Protein AF-A0A2S0JTK2-F1 (afdb_monomer_lite)

pLDDT: mean 80.22, std 11.04, range [54.28, 93.88]

Secondary structure (DSSP, 8-state):
-HHHHHHHHHHHHHHHSHHHHHHHHHHHHHHHHHHHHHTT-HHHHHS-HHHHHHHHHHH--

Foldseek 3Di:
DVVVVVVVVVVVCVVPVPVVVVVVVVVVVVVVVVVCLLVVHDVLVVDPPVVNVVSCVVNVD

Sequence (61 aa):
MFLSEKGELMKWISKNNKKPILLFSMIIIVIAGLLDLKYEGLFFRILPESIQQNLSTFFNK

Structure (mmCIF, N/CA/C/O backbone):
data_AF-A0A2S0JTK2-F1
#
_entry.id   AF-A0A2S0JTK2-F1
#
loop_
_atom_site.group_PDB
_atom_site.id
_atom_site.type_symbol
_atom_site.label_atom_id
_atom_site.label_alt_id
_atom_site.label_comp_id
_atom_site.label_asym_id
_atom_site.label_entity_id
_atom_site.label_seq_id
_atom_site.pdbx_PDB_ins_code
_atom_site.Cartn_x
_atom_site.Cartn_y
_a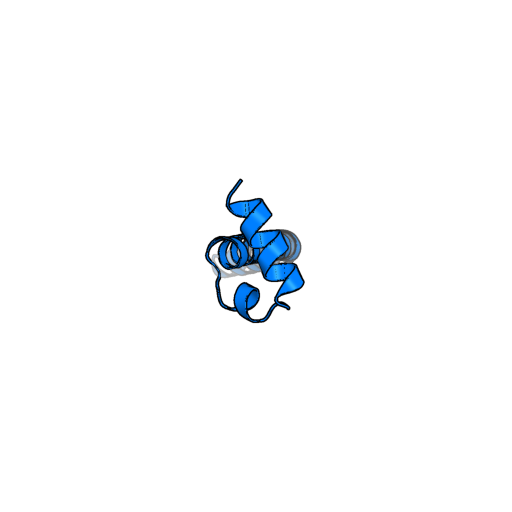tom_site.Cartn_z
_atom_site.occupancy
_atom_site.B_iso_or_equiv
_atom_site.auth_seq_id
_atom_site.auth_comp_id
_atom_site.auth_asym_id
_atom_site.auth_atom_id
_atom_site.pdbx_PDB_model_num
ATOM 1 N N . MET A 1 1 ? -7.917 -1.676 44.811 1.00 58.97 1 MET A N 1
ATOM 2 C CA . MET A 1 1 ? -8.107 -0.357 44.167 1.00 58.97 1 MET A CA 1
ATOM 3 C C . MET A 1 1 ? -7.421 -0.291 42.797 1.00 58.97 1 MET A C 1
ATOM 5 O O . MET A 1 1 ? -8.126 -0.212 41.804 1.00 58.97 1 MET A O 1
ATOM 9 N N . PHE A 1 2 ? -6.100 -0.496 42.709 1.00 58.03 2 PHE A N 1
ATOM 10 C CA . PHE A 1 2 ? -5.306 -0.427 41.461 1.00 58.03 2 PHE A C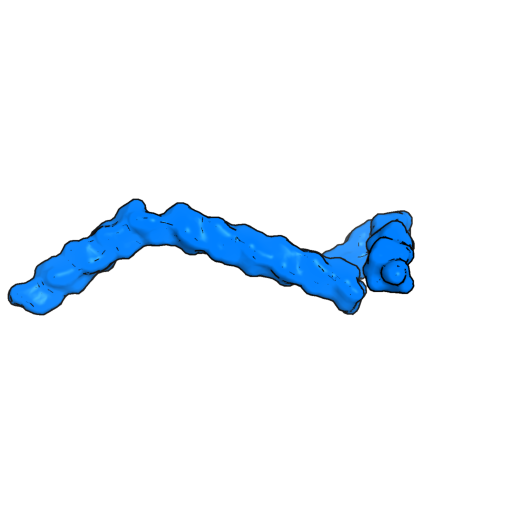A 1
ATOM 11 C C . PHE A 1 2 ? -5.744 -1.369 40.309 1.00 58.03 2 PHE A C 1
ATOM 13 O O . PHE A 1 2 ? -5.623 -1.041 39.132 1.00 58.03 2 PHE A O 1
ATOM 20 N N . LEU A 1 3 ? -6.282 -2.555 40.629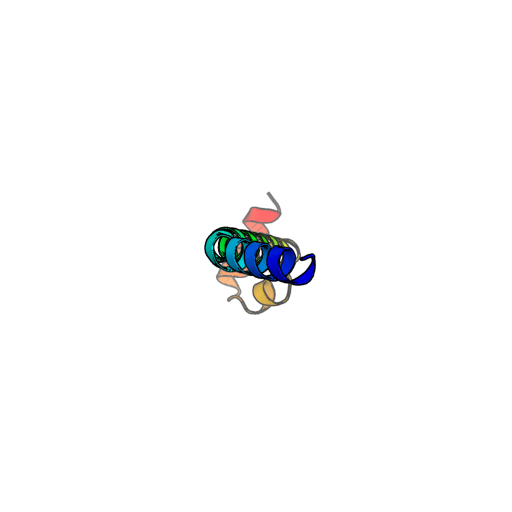 1.00 61.16 3 LEU A N 1
ATOM 21 C CA . LEU A 1 3 ? -6.780 -3.510 39.623 1.00 61.16 3 LEU A CA 1
ATOM 22 C C . LEU A 1 3 ? -8.114 -3.075 38.989 1.00 61.16 3 LEU A C 1
ATOM 24 O O . LEU A 1 3 ? -8.388 -3.426 37.844 1.00 61.16 3 LEU A O 1
ATOM 28 N N . SER A 1 4 ? -8.916 -2.283 39.709 1.00 66.06 4 SER A N 1
ATOM 29 C CA . SER A 1 4 ? -10.203 -1.773 39.220 1.00 66.06 4 SER A CA 1
ATOM 30 C C . SER A 1 4 ? -10.003 -0.666 38.182 1.00 66.06 4 SER A C 1
ATOM 32 O O . SER A 1 4 ? -10.675 -0.663 37.156 1.00 66.06 4 SER A O 1
ATOM 34 N N . GLU A 1 5 ? -9.021 0.217 38.396 1.00 69.31 5 GLU A N 1
ATOM 35 C CA . GLU A 1 5 ? -8.639 1.255 37.426 1.00 69.31 5 GLU A CA 1
ATOM 36 C C . GLU A 1 5 ? -8.085 0.666 36.126 1.00 69.31 5 GLU A C 1
ATOM 38 O O . GLU A 1 5 ? -8.464 1.102 35.040 1.00 69.31 5 GLU A O 1
ATOM 43 N N . LYS A 1 6 ? -7.237 -0.371 36.198 1.00 68.25 6 LYS A N 1
ATOM 44 C CA . LYS A 1 6 ? -6.737 -1.047 34.987 1.00 68.25 6 LYS A CA 1
ATOM 45 C C . LYS A 1 6 ? -7.864 -1.676 34.165 1.00 68.25 6 LYS A C 1
ATOM 47 O O . LYS A 1 6 ? -7.827 -1.594 32.939 1.00 68.25 6 LYS A O 1
ATOM 52 N N . GLY A 1 7 ? -8.860 -2.282 34.815 1.00 75.94 7 GLY A N 1
ATOM 53 C CA . GLY A 1 7 ? -10.014 -2.882 34.137 1.00 75.94 7 GLY A CA 1
ATOM 54 C C . GLY A 1 7 ? -10.892 -1.855 33.413 1.00 75.94 7 GLY A C 1
ATOM 55 O O . GLY A 1 7 ? -11.312 -2.096 32.279 1.00 75.94 7 GLY A O 1
ATOM 56 N N . GLU A 1 8 ? -11.116 -0.696 34.033 1.00 77.12 8 GLU A N 1
ATOM 57 C CA . GLU A 1 8 ? -11.824 0.453 33.447 1.00 77.12 8 GLU A CA 1
ATOM 58 C C . GLU A 1 8 ? -11.063 1.049 32.250 1.00 77.12 8 GLU A C 1
ATOM 60 O O . GLU A 1 8 ? -11.638 1.215 31.170 1.00 77.12 8 GLU A O 1
ATOM 65 N N . LEU A 1 9 ? -9.750 1.270 32.385 1.00 72.06 9 LEU A N 1
ATOM 66 C CA . LEU A 1 9 ? -8.897 1.778 31.302 1.00 72.06 9 LEU A CA 1
ATOM 67 C C . LEU A 1 9 ? -8.874 0.837 30.093 1.00 72.06 9 LEU A C 1
ATOM 69 O O . LEU A 1 9 ? -9.011 1.276 28.951 1.00 72.06 9 LEU A O 1
ATOM 73 N N . MET A 1 10 ? -8.749 -0.470 30.331 1.00 70.00 10 MET A N 1
ATOM 74 C CA . MET A 1 10 ? -8.712 -1.471 29.263 1.00 70.00 10 MET A CA 1
ATOM 75 C C . MET A 1 10 ? -10.065 -1.574 28.541 1.00 70.00 10 MET A C 1
ATOM 77 O O . MET A 1 10 ? -10.107 -1.723 27.316 1.00 70.00 10 MET A O 1
ATOM 81 N N . LYS A 1 11 ? -11.179 -1.409 29.271 1.00 69.75 11 LYS A N 1
ATOM 82 C CA . LYS A 1 11 ? -12.527 -1.269 28.693 1.00 69.75 11 LYS A CA 1
ATOM 83 C C . LYS A 1 11 ? -12.663 -0.007 27.842 1.00 69.75 11 LYS A C 1
ATOM 85 O O . LYS A 1 11 ? -13.246 -0.083 26.761 1.00 69.75 11 LYS A O 1
ATOM 90 N N . TRP A 1 12 ? -12.121 1.123 28.292 1.00 68.88 12 TRP A N 1
ATOM 91 C CA . TRP A 1 12 ? -12.179 2.391 27.560 1.00 68.88 12 TRP A CA 1
ATOM 92 C C . TRP A 1 12 ? -11.364 2.336 26.259 1.00 68.88 12 TRP A C 1
ATOM 94 O O . TRP A 1 12 ? -11.887 2.644 25.187 1.00 68.88 12 TRP A O 1
ATOM 104 N N . ILE A 1 13 ? 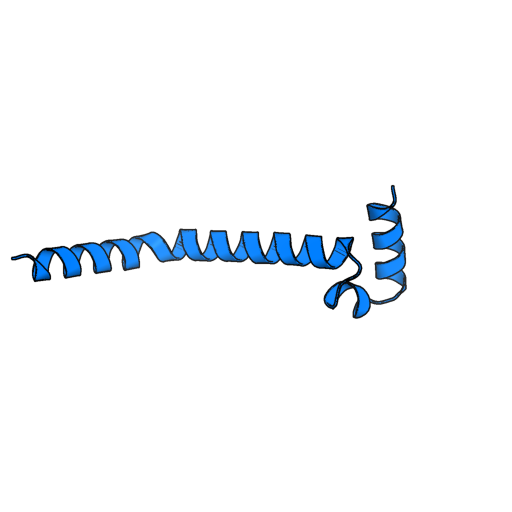-10.138 1.804 26.324 1.00 66.38 13 ILE A N 1
ATOM 105 C CA . ILE A 1 13 ? -9.270 1.550 25.162 1.00 66.38 13 ILE A CA 1
ATOM 106 C C . ILE A 1 13 ? -9.954 0.592 24.174 1.00 66.38 13 ILE A C 1
ATOM 108 O O . ILE A 1 13 ? -10.007 0.862 22.977 1.00 66.38 13 ILE A O 1
ATOM 112 N N . SER A 1 14 ? -10.543 -0.506 24.653 1.00 64.38 14 SER A N 1
ATOM 113 C CA . SER A 1 14 ? -11.232 -1.482 23.795 1.00 64.38 14 SER A CA 1
ATOM 114 C C . SER A 1 14 ? -12.473 -0.906 23.096 1.00 64.38 14 SER A C 1
ATOM 116 O O . SER A 1 14 ? -12.770 -1.269 21.953 1.00 64.38 14 SER A O 1
ATOM 118 N N . LYS A 1 15 ? -13.199 0.007 23.753 1.00 63.50 15 LYS A N 1
ATOM 119 C CA . LYS A 1 15 ? -14.439 0.592 23.220 1.00 63.50 15 LYS A CA 1
ATOM 120 C C . LYS A 1 15 ? -14.181 1.758 22.255 1.00 63.50 15 LYS A C 1
ATOM 122 O O . LYS A 1 15 ? -14.938 1.901 21.297 1.00 63.50 15 LYS A O 1
ATOM 127 N N . ASN A 1 16 ? -13.096 2.517 22.440 1.00 62.00 16 ASN A N 1
ATOM 128 C CA . ASN A 1 16 ? -12.759 3.672 21.596 1.00 62.00 16 ASN A CA 1
ATOM 129 C C . ASN A 1 16 ? -11.685 3.407 20.519 1.00 62.00 16 ASN A C 1
ATOM 131 O O . ASN A 1 16 ? -11.694 4.090 19.494 1.00 62.00 16 ASN A O 1
ATOM 135 N N . ASN A 1 17 ? -10.797 2.415 20.669 1.00 58.66 17 ASN A N 1
ATOM 136 C CA . ASN A 1 17 ? -9.608 2.311 19.803 1.00 58.66 17 ASN A CA 1
ATOM 137 C C . ASN A 1 17 ? -9.776 1.424 18.558 1.00 58.66 17 ASN A C 1
ATOM 139 O O . ASN A 1 17 ? -8.884 1.392 17.712 1.00 58.66 17 ASN A O 1
ATOM 143 N N . LYS A 1 18 ? -10.911 0.736 18.373 1.00 65.06 18 LYS A N 1
ATOM 144 C CA . LYS A 1 18 ? -11.104 -0.142 17.197 1.00 65.06 18 LYS A CA 1
ATOM 145 C C . LYS A 1 18 ? -11.107 0.621 15.868 1.00 65.06 18 LYS A C 1
ATOM 147 O O . LYS A 1 18 ? -10.577 0.131 14.879 1.00 65.06 18 LYS A O 1
ATOM 152 N N . LYS A 1 19 ? -11.680 1.829 15.851 1.00 71.75 19 LYS A N 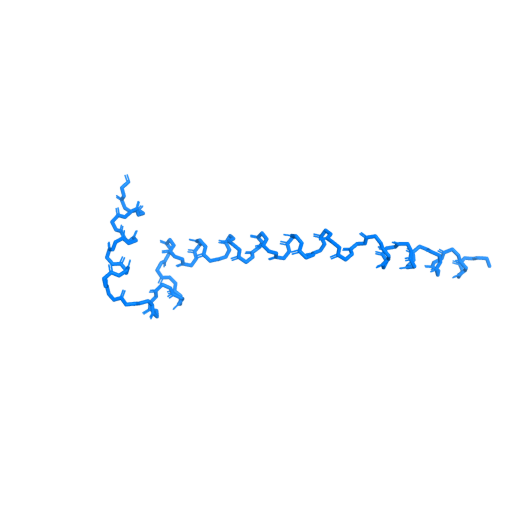1
ATOM 153 C CA . LYS A 1 19 ? -11.745 2.693 14.660 1.00 71.75 19 LYS A CA 1
ATOM 154 C C . LYS A 1 19 ? -10.375 3.272 14.262 1.00 71.75 19 LYS A C 1
ATOM 156 O O . LYS A 1 19 ? -10.009 3.114 13.100 1.00 71.75 19 LYS A O 1
ATOM 161 N N . PRO A 1 20 ? -9.590 3.892 15.170 1.00 79.44 20 PRO A N 1
ATOM 162 C CA . PRO A 1 20 ? -8.286 4.448 14.805 1.00 79.44 20 PRO A CA 1
ATOM 163 C C . PRO A 1 20 ? -7.248 3.381 14.442 1.00 79.44 20 PRO A C 1
ATOM 165 O O . PRO A 1 20 ? -6.452 3.620 13.542 1.00 79.44 20 PRO A O 1
ATOM 168 N N . ILE A 1 21 ? -7.276 2.196 15.066 1.00 83.44 21 ILE A N 1
ATOM 169 C CA . ILE A 1 21 ? -6.358 1.099 14.704 1.00 83.44 21 ILE A CA 1
ATOM 170 C C . ILE A 1 21 ? -6.606 0.638 13.267 1.00 83.44 21 ILE A C 1
ATOM 172 O O . ILE A 1 21 ? -5.658 0.470 12.506 1.00 83.44 21 ILE A O 1
ATOM 176 N N . LEU A 1 22 ? -7.875 0.488 12.882 1.00 83.81 22 LEU A N 1
ATOM 177 C CA . LEU A 1 22 ? -8.247 0.072 11.532 1.00 83.81 22 LEU A CA 1
ATOM 178 C C . LEU A 1 22 ? -7.839 1.124 10.489 1.00 83.81 22 LEU A C 1
ATOM 180 O O . LEU A 1 22 ? -7.295 0.782 9.438 1.00 83.81 22 LEU A O 1
ATOM 184 N N . LEU A 1 23 ? -8.019 2.407 10.816 1.00 88.19 23 LEU A N 1
ATOM 185 C CA . LEU A 1 23 ? -7.566 3.516 9.977 1.00 88.19 23 LEU A CA 1
ATOM 186 C C . LEU A 1 23 ? -6.036 3.518 9.819 1.00 88.19 23 LEU A C 1
ATOM 188 O O . LEU A 1 23 ? -5.523 3.672 8.715 1.00 88.19 23 LEU A O 1
ATOM 192 N N . PHE A 1 24 ? -5.305 3.296 10.911 1.00 89.50 24 PHE A N 1
ATOM 193 C CA . PHE A 1 24 ? -3.846 3.257 10.909 1.00 89.50 24 PHE A CA 1
ATOM 194 C C . PHE A 1 24 ? -3.305 2.072 10.100 1.00 89.50 24 PHE A C 1
ATOM 196 O O . PHE A 1 24 ? -2.407 2.249 9.278 1.00 89.50 24 PHE A O 1
ATOM 203 N N . SER A 1 25 ? -3.898 0.882 10.250 1.00 89.50 25 SER A N 1
ATOM 204 C CA . SER A 1 25 ? -3.530 -0.278 9.431 1.00 89.50 25 SER A CA 1
ATOM 205 C C . SER A 1 25 ? -3.806 -0.050 7.945 1.00 89.50 25 SER A C 1
ATOM 207 O O . SER A 1 25 ? -2.989 -0.437 7.115 1.00 89.50 25 SER A O 1
ATOM 209 N N . MET A 1 26 ? -4.907 0.631 7.602 1.00 92.12 26 MET A N 1
ATOM 210 C CA . MET A 1 26 ? -5.224 0.985 6.215 1.00 92.12 26 MET A CA 1
ATOM 211 C C . MET A 1 26 ? -4.130 1.879 5.618 1.00 92.12 26 MET A C 1
ATOM 213 O O . MET A 1 26 ? -3.649 1.614 4.521 1.00 92.12 26 MET A O 1
ATOM 217 N N . ILE A 1 27 ? -3.692 2.902 6.360 1.00 93.88 27 ILE A N 1
ATOM 218 C CA . ILE A 1 27 ? -2.634 3.822 5.923 1.00 93.88 27 ILE A CA 1
ATOM 219 C C . ILE A 1 27 ? -1.315 3.073 5.704 1.00 93.88 27 ILE A C 1
ATOM 221 O O . ILE A 1 27 ? -0.665 3.279 4.682 1.00 93.88 27 ILE A O 1
ATOM 225 N N . ILE A 1 28 ? -0.939 2.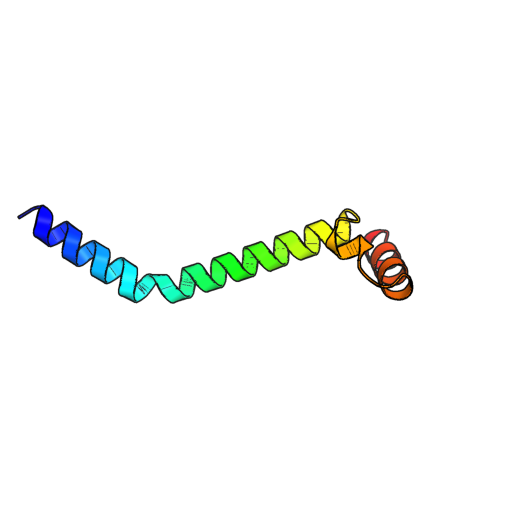172 6.618 1.00 93.75 28 ILE A N 1
ATOM 226 C CA . ILE A 1 28 ? 0.280 1.362 6.470 1.00 93.75 28 ILE A CA 1
ATOM 227 C C . ILE A 1 28 ? 0.215 0.499 5.210 1.00 93.75 28 ILE A C 1
ATOM 229 O O . ILE A 1 28 ? 1.188 0.459 4.462 1.00 93.75 28 ILE A O 1
ATOM 233 N N . ILE A 1 29 ? -0.918 -0.159 4.948 1.00 91.69 29 ILE A N 1
ATOM 234 C CA . ILE A 1 29 ? -1.097 -0.993 3.751 1.00 91.69 29 ILE A CA 1
ATOM 235 C C . ILE A 1 29 ? -0.979 -0.147 2.479 1.00 91.69 29 ILE A C 1
ATOM 237 O O . ILE A 1 29 ? -0.307 -0.558 1.536 1.00 91.69 29 ILE A O 1
ATOM 241 N N . VAL A 1 30 ? -1.577 1.049 2.458 1.00 91.50 30 VAL A N 1
ATOM 242 C CA . VAL A 1 30 ? -1.483 1.965 1.311 1.00 91.50 30 VAL A CA 1
ATOM 243 C C . VAL A 1 30 ? -0.037 2.398 1.072 1.00 91.50 30 VAL A C 1
ATOM 245 O O . VAL A 1 30 ? 0.435 2.328 -0.060 1.00 91.50 30 VAL A O 1
ATOM 248 N N . ILE A 1 31 ? 0.686 2.800 2.122 1.00 93.19 31 ILE A N 1
ATOM 249 C CA . ILE A 1 31 ? 2.092 3.211 2.004 1.00 93.19 31 ILE A CA 1
ATOM 250 C C . ILE A 1 31 ? 2.956 2.035 1.547 1.00 93.19 31 ILE A C 1
ATOM 252 O O . ILE A 1 31 ? 3.762 2.204 0.639 1.00 93.19 31 ILE A O 1
ATOM 256 N N . ALA A 1 32 ? 2.775 0.848 2.130 1.00 90.19 32 ALA A N 1
ATOM 257 C CA . ALA A 1 32 ? 3.517 -0.351 1.750 1.00 90.19 32 ALA A CA 1
ATOM 258 C C . ALA A 1 32 ? 3.253 -0.744 0.290 1.00 90.19 32 ALA A C 1
ATOM 260 O O . ALA A 1 32 ? 4.195 -1.062 -0.426 1.00 90.19 32 ALA A O 1
ATOM 261 N N . GLY A 1 33 ? 2.001 -0.652 -0.168 1.00 88.94 33 GLY A N 1
ATOM 262 C CA . GLY A 1 33 ? 1.639 -0.893 -1.563 1.00 88.94 33 GLY A CA 1
ATOM 263 C C . GLY A 1 33 ? 2.258 0.129 -2.516 1.00 88.94 33 GLY A C 1
ATOM 264 O O . GLY A 1 33 ? 2.842 -0.258 -3.523 1.00 88.94 33 GLY A O 1
ATOM 265 N N . LEU A 1 34 ? 2.202 1.425 -2.188 1.00 88.44 34 LEU A N 1
ATOM 266 C CA . LEU A 1 34 ? 2.866 2.466 -2.985 1.00 88.44 34 LEU A CA 1
ATOM 267 C C . LEU A 1 34 ? 4.383 2.265 -3.042 1.00 88.44 34 LEU A C 1
ATOM 269 O O . LEU A 1 34 ? 4.993 2.478 -4.088 1.00 88.44 34 LEU A O 1
ATOM 273 N N . LEU A 1 35 ? 4.990 1.874 -1.922 1.00 88.06 35 LEU A N 1
ATOM 274 C CA . LEU A 1 35 ? 6.421 1.614 -1.845 1.00 88.06 35 LEU A CA 1
ATOM 275 C C . LEU A 1 35 ? 6.789 0.397 -2.704 1.00 88.06 35 LEU A C 1
ATOM 277 O O . LEU A 1 35 ? 7.706 0.482 -3.512 1.00 88.06 35 LEU A O 1
ATOM 281 N N . ASP A 1 36 ? 6.040 -0.700 -2.594 1.00 89.38 36 ASP A N 1
ATOM 282 C CA . ASP A 1 36 ? 6.254 -1.901 -3.405 1.00 89.38 36 ASP A CA 1
ATOM 283 C C . ASP A 1 36 ? 6.103 -1.600 -4.908 1.00 89.38 36 ASP A C 1
ATOM 285 O O . ASP A 1 36 ? 6.935 -2.021 -5.704 1.00 89.38 36 ASP A O 1
ATOM 289 N N . LEU A 1 37 ? 5.131 -0.766 -5.296 1.00 86.81 37 LEU A N 1
ATOM 290 C CA . LEU A 1 37 ? 4.953 -0.302 -6.678 1.00 86.81 37 LEU A CA 1
ATOM 291 C C . LEU A 1 37 ? 6.121 0.559 -7.184 1.00 86.81 37 LEU A C 1
ATOM 293 O O . LEU A 1 37 ? 6.537 0.408 -8.328 1.00 86.81 37 LEU A O 1
ATOM 297 N N . LYS A 1 38 ? 6.655 1.455 -6.347 1.00 83.25 38 LYS A N 1
ATOM 298 C CA . LYS A 1 38 ? 7.751 2.361 -6.725 1.00 83.25 38 LYS A CA 1
ATOM 299 C C . LYS A 1 38 ? 9.092 1.636 -6.884 1.00 83.25 38 LYS A C 1
ATOM 301 O O . LYS A 1 38 ? 9.890 2.016 -7.733 1.00 83.25 38 LYS A O 1
ATOM 306 N N . TYR A 1 39 ? 9.366 0.643 -6.041 1.00 85.81 39 TYR A N 1
ATOM 307 C CA . TYR A 1 39 ? 10.646 -0.079 -6.022 1.00 85.81 39 TYR A CA 1
ATOM 308 C C . TYR A 1 39 ? 10.602 -1.409 -6.788 1.00 85.81 39 TYR A C 1
ATOM 310 O O . TYR A 1 39 ? 11.457 -2.265 -6.565 1.00 85.81 39 TYR A O 1
ATOM 318 N N . GLU A 1 40 ? 9.610 -1.593 -7.666 1.00 84.62 40 GLU A N 1
ATOM 319 C CA . GLU A 1 40 ? 9.414 -2.822 -8.447 1.00 84.62 40 GLU A CA 1
ATOM 320 C C . GLU A 1 40 ? 9.427 -4.090 -7.572 1.00 84.62 40 GLU A C 1
ATOM 322 O O . GLU A 1 40 ? 10.100 -5.093 -7.850 1.00 84.62 40 GLU A O 1
ATOM 327 N N . GLY A 1 41 ? 8.708 -4.007 -6.456 1.00 85.75 41 GLY A N 1
ATOM 328 C CA . GLY A 1 41 ? 8.592 -5.039 -5.442 1.00 85.75 41 GLY A CA 1
ATOM 329 C C . GLY A 1 41 ? 7.742 -6.237 -5.870 1.00 85.75 41 GLY A C 1
ATOM 330 O O . GLY A 1 41 ? 7.491 -6.489 -7.051 1.00 85.75 41 GLY A O 1
ATOM 331 N N . LEU A 1 42 ? 7.340 -7.047 -4.893 1.00 85.31 42 LEU A N 1
ATOM 332 C CA . LEU A 1 42 ? 6.737 -8.360 -5.143 1.00 85.31 42 LEU A CA 1
ATOM 333 C C . LEU A 1 42 ? 5.368 -8.247 -5.821 1.00 85.31 42 LEU A C 1
ATOM 335 O O . LEU A 1 42 ? 5.088 -8.989 -6.761 1.00 85.31 42 LEU A O 1
ATOM 339 N N . PHE A 1 43 ? 4.536 -7.303 -5.386 1.00 84.44 43 PHE A N 1
ATOM 340 C CA . PHE A 1 43 ? 3.236 -7.056 -5.999 1.00 84.44 43 PHE A CA 1
ATOM 341 C C . PHE A 1 43 ? 3.393 -6.419 -7.370 1.00 84.44 43 PHE A C 1
ATOM 343 O O . PHE A 1 43 ? 2.683 -6.821 -8.288 1.00 84.44 43 PHE A O 1
ATOM 350 N N . PHE A 1 44 ? 4.349 -5.500 -7.538 1.00 86.31 44 PHE A N 1
ATOM 351 C CA . PHE A 1 44 ? 4.635 -4.903 -8.843 1.00 86.31 44 PHE A CA 1
ATOM 352 C C . PHE A 1 44 ? 4.956 -5.963 -9.906 1.00 86.31 44 PHE A C 1
ATOM 354 O O . PHE A 1 44 ? 4.392 -5.939 -10.994 1.00 86.31 44 PHE A O 1
ATOM 361 N N . ARG A 1 45 ? 5.797 -6.946 -9.568 1.00 86.56 45 ARG A N 1
ATOM 362 C CA . ARG A 1 45 ? 6.207 -8.024 -10.488 1.00 86.56 45 ARG A CA 1
ATOM 363 C C . ARG A 1 45 ? 5.088 -9.000 -10.840 1.00 86.56 45 ARG A C 1
ATOM 365 O O . ARG A 1 45 ? 5.144 -9.633 -11.889 1.00 86.56 45 ARG A O 1
ATOM 372 N N . ILE A 1 46 ? 4.103 -9.154 -9.956 1.00 91.69 46 ILE A N 1
ATOM 373 C CA . ILE A 1 46 ? 2.929 -10.006 -10.192 1.00 91.69 46 ILE A CA 1
ATOM 374 C C . ILE A 1 46 ? 1.936 -9.318 -11.142 1.00 91.69 46 ILE A C 1
ATOM 376 O O . ILE A 1 46 ? 1.118 -9.994 -11.769 1.00 91.69 46 ILE A O 1
ATOM 380 N N . LEU A 1 47 ? 1.990 -7.986 -11.274 1.00 88.12 47 LEU A N 1
ATOM 381 C CA . LEU A 1 47 ? 1.119 -7.263 -12.197 1.00 88.12 47 LEU A CA 1
ATOM 382 C C . LEU A 1 47 ? 1.401 -7.666 -13.656 1.00 88.12 47 LEU A C 1
ATOM 384 O O . LEU A 1 47 ? 2.530 -7.998 -14.006 1.00 88.12 47 LEU A O 1
ATOM 388 N N . PRO A 1 48 ? 0.404 -7.582 -14.546 1.00 91.00 48 PRO A N 1
ATOM 389 C CA . PRO A 1 48 ? 0.612 -7.723 -15.983 1.00 91.00 48 PRO A CA 1
ATOM 390 C C . PRO A 1 48 ? 1.612 -6.696 -16.531 1.00 91.00 48 PRO A C 1
ATOM 392 O O . PRO A 1 48 ? 1.624 -5.544 -16.088 1.00 91.00 48 PRO A O 1
ATOM 395 N N . GLU A 1 49 ? 2.381 -7.073 -17.555 1.00 88.75 49 GLU A N 1
ATOM 396 C CA . GLU A 1 49 ? 3.416 -6.212 -18.155 1.00 88.75 49 GLU A CA 1
ATOM 397 C C . GLU A 1 49 ? 2.893 -4.845 -18.622 1.00 88.75 49 GLU A C 1
ATOM 399 O O . GLU A 1 49 ? 3.580 -3.837 -18.475 1.00 88.75 49 GLU A O 1
ATOM 404 N N . SER A 1 50 ? 1.654 -4.778 -19.123 1.00 89.19 50 SER A N 1
ATOM 405 C CA . SER A 1 50 ? 1.024 -3.516 -19.535 1.00 89.19 50 SER A CA 1
ATOM 406 C C . SER A 1 50 ? 0.863 -2.529 -18.375 1.00 89.19 50 SER A C 1
ATOM 408 O O . SER A 1 50 ? 1.021 -1.321 -18.552 1.00 89.19 50 SER A O 1
ATOM 410 N N . ILE A 1 51 ? 0.571 -3.038 -17.177 1.00 88.38 51 ILE A N 1
ATOM 411 C CA . ILE A 1 51 ? 0.408 -2.233 -15.965 1.00 88.38 51 ILE A CA 1
ATOM 412 C C . ILE A 1 51 ? 1.781 -1.861 -15.405 1.00 88.38 51 ILE A C 1
ATOM 414 O O . ILE A 1 51 ? 1.974 -0.711 -15.015 1.00 88.38 51 ILE A O 1
ATOM 418 N N . GLN A 1 52 ? 2.743 -2.790 -15.434 1.00 87.94 52 GLN A N 1
ATOM 419 C CA . GLN A 1 52 ? 4.126 -2.511 -15.043 1.00 87.94 52 GLN A CA 1
ATOM 420 C C . GLN A 1 52 ? 4.724 -1.377 -15.883 1.00 87.94 52 GLN A C 1
ATOM 422 O O . GLN A 1 52 ? 5.185 -0.393 -15.318 1.00 87.94 52 GLN A O 1
ATOM 427 N N . GLN A 1 53 ? 4.630 -1.439 -17.217 1.00 88.19 53 GLN A N 1
ATOM 428 C CA . GLN A 1 53 ? 5.146 -0.378 -18.093 1.00 88.19 53 GLN A CA 1
ATOM 429 C C . GLN A 1 53 ? 4.508 0.985 -17.815 1.00 88.19 53 GLN A C 1
ATOM 431 O O . GLN A 1 53 ? 5.202 2.005 -17.790 1.00 88.19 53 GLN A O 1
ATOM 436 N N . ASN A 1 54 ? 3.192 1.015 -17.595 1.00 88.12 54 ASN A N 1
ATOM 437 C CA . ASN A 1 54 ? 2.477 2.256 -17.315 1.00 88.12 54 ASN A CA 1
ATOM 438 C C . ASN A 1 54 ? 2.917 2.868 -15.973 1.00 88.12 54 ASN A C 1
ATOM 440 O O . ASN A 1 54 ? 3.149 4.072 -15.873 1.00 88.12 54 ASN A O 1
ATOM 444 N N . LEU A 1 55 ? 3.106 2.029 -14.952 1.00 84.88 55 LEU A N 1
ATOM 445 C CA . LEU A 1 55 ? 3.579 2.452 -13.636 1.00 84.88 55 LEU A CA 1
ATOM 446 C C . LEU A 1 55 ? 5.060 2.855 -13.649 1.00 84.88 55 LEU A C 1
ATOM 448 O O . LEU A 1 55 ? 5.387 3.905 -13.102 1.00 84.88 55 LEU A O 1
ATOM 452 N N . SER A 1 56 ? 5.944 2.102 -14.313 1.00 83.19 56 SER A N 1
ATOM 453 C CA . SER A 1 56 ? 7.355 2.481 -14.484 1.00 83.19 56 SER A CA 1
ATOM 454 C C . SER A 1 56 ? 7.475 3.823 -15.204 1.00 83.19 56 SER A C 1
ATOM 456 O O . SER A 1 56 ? 8.278 4.660 -14.807 1.00 83.19 56 SER A O 1
ATOM 458 N N . THR A 1 57 ? 6.637 4.074 -16.216 1.00 85.06 57 THR A N 1
ATOM 459 C CA . THR A 1 57 ? 6.585 5.372 -16.913 1.00 85.06 57 THR A CA 1
ATOM 460 C C . THR A 1 57 ? 6.093 6.492 -15.995 1.00 85.06 57 THR A C 1
ATOM 462 O O . THR A 1 57 ? 6.594 7.611 -16.067 1.00 85.06 57 THR A O 1
ATOM 465 N N . PHE A 1 58 ? 5.128 6.206 -15.119 1.00 83.50 58 PHE A N 1
ATOM 466 C CA . PHE A 1 58 ? 4.595 7.169 -14.156 1.00 83.50 58 PHE A CA 1
ATOM 467 C C . PHE A 1 58 ? 5.597 7.524 -13.045 1.00 83.50 58 PHE A C 1
ATOM 469 O O . PHE A 1 58 ? 5.683 8.688 -12.671 1.00 83.50 58 PHE A O 1
ATOM 476 N N . PHE A 1 59 ? 6.355 6.552 -12.528 1.00 79.88 59 PHE A N 1
ATOM 477 C CA . PHE A 1 59 ? 7.340 6.773 -11.460 1.00 79.88 59 PHE A CA 1
ATOM 478 C C . PHE A 1 59 ? 8.701 7.294 -11.952 1.00 79.88 59 PHE A C 1
ATOM 480 O O . PHE A 1 59 ? 9.402 7.931 -11.169 1.00 79.88 59 PHE A O 1
ATOM 487 N N . ASN A 1 60 ? 9.079 7.039 -13.212 1.00 69.88 60 ASN A N 1
ATOM 488 C CA . ASN A 1 60 ? 10.308 7.573 -13.824 1.00 69.88 60 ASN A CA 1
ATOM 489 C C . ASN A 1 60 ? 10.142 8.974 -14.444 1.00 69.88 60 ASN A C 1
ATOM 491 O O . ASN A 1 60 ? 11.090 9.478 -15.049 1.00 69.88 60 ASN A O 1
ATOM 495 N N . LYS A 1 61 ? 8.960 9.588 -14.334 1.00 54.28 61 LYS A N 1
ATOM 496 C CA . LYS A 1 61 ? 8.697 10.963 -14.772 1.00 54.28 61 LYS A CA 1
ATOM 497 C C . LYS A 1 61 ? 8.850 11.944 -13.615 1.00 54.28 61 LYS A C 1
ATOM 499 O O . LYS A 1 61 ? 9.374 13.048 -13.877 1.00 54.28 61 LYS A O 1
#

Radius of gyration: 20.52 Å; chains: 1; bounding box: 25×21×64 Å